Protein AF-A0A7J4N6B6-F1 (afdb_monomer_lite)

Secondary structure (DSSP, 8-state):
------------EE-SSHHHHHHHHHHHTTT-S-EEEEEE-GGG------HHHHHHHHHHTTEEEEEEEE-SSSEEEEEEEEPPTTPPPPHHHHHHHHHHHHTT---GGG-

pLDDT: mean 80.58, std 14.6, range [34.34, 94.25]

Foldseek 3Di:
DDPPDDPPPFDADFAQELVRLLVCCVVPVVPDQWHKYKDWDPPLPDGGYDPLSSLLSLLLSQKHWDDWAADDPTIIIIIIGRHDPPDDDDPVSVVSNVVCVVVVNRDPVND

Sequence (111 aa):
MNEKGSRKEVEFISFPSVTEWKDWLAENHGRSSGIRIRFFNQGSGKEGLGRREALETTLMFEWIDSVLHDYDQDSYLLRSTPRKNGSHWSRVDLEIANRPINEGRMTEAGN

Radius of gyration: 15.16 Å; chains: 1; bounding box: 41×37×35 Å

Structure (mmCIF, N/CA/C/O backbone):
data_AF-A0A7J4N6B6-F1
#
_entry.id   AF-A0A7J4N6B6-F1
#
loop_
_atom_site.group_PDB
_atom_site.id
_atom_site.type_symbol
_atom_site.label_atom_id
_atom_site.label_alt_id
_atom_site.label_comp_id
_atom_site.label_asym_id
_atom_site.label_entity_id
_atom_site.label_seq_id
_atom_site.pdbx_PDB_ins_code
_atom_site.Cartn_x
_atom_site.Cartn_y
_atom_site.Cartn_z
_atom_site.occupancy
_atom_site.B_iso_or_equiv
_atom_site.auth_seq_id
_atom_site.auth_comp_id
_atom_site.auth_asym_id
_atom_site.auth_atom_id
_atom_site.pdbx_PDB_model_num
ATOM 1 N N . MET A 1 1 ? -27.216 -24.191 15.155 1.00 37.06 1 MET A N 1
ATOM 2 C CA . MET A 1 1 ? -26.038 -23.385 15.537 1.00 37.06 1 MET A CA 1
ATOM 3 C C . MET A 1 1 ? -24.993 -23.668 14.477 1.00 37.06 1 MET A C 1
ATOM 5 O O . MET A 1 1 ? -24.479 -24.770 14.471 1.00 37.06 1 MET A O 1
ATOM 9 N N . ASN A 1 2 ? -24.796 -22.768 13.512 1.00 34.34 2 ASN A N 1
ATOM 10 C CA . ASN A 1 2 ? -23.870 -23.021 12.407 1.00 34.34 2 ASN A CA 1
ATOM 11 C C . ASN A 1 2 ? -22.555 -22.311 12.711 1.00 34.34 2 ASN A C 1
ATOM 13 O O . ASN A 1 2 ? -22.516 -21.084 12.822 1.00 34.34 2 ASN A O 1
ATOM 17 N N . GLU A 1 3 ? -21.518 -23.120 12.900 1.00 42.00 3 GLU A N 1
ATOM 18 C CA . GLU A 1 3 ? -20.126 -22.729 13.071 1.00 42.00 3 GLU A CA 1
ATOM 19 C C . GLU A 1 3 ? -19.722 -21.787 11.932 1.00 42.00 3 GLU A C 1
ATOM 21 O O . GLU A 1 3 ? -19.605 -22.180 10.770 1.00 42.00 3 GLU A O 1
ATOM 26 N N . LYS A 1 4 ? -19.571 -20.499 12.264 1.00 44.50 4 LYS A N 1
ATOM 27 C CA . LYS A 1 4 ? -19.007 -19.506 11.352 1.00 44.50 4 LYS A CA 1
ATOM 28 C C . LYS A 1 4 ? -17.586 -19.958 11.039 1.00 44.50 4 LYS A C 1
ATOM 30 O O . LYS A 1 4 ? -16.746 -19.990 11.934 1.00 44.50 4 LYS A O 1
ATOM 35 N N . GLY A 1 5 ? -17.385 -20.350 9.782 1.00 44.03 5 GLY A N 1
ATOM 36 C CA . GLY A 1 5 ? -16.151 -20.925 9.271 1.00 44.03 5 GLY A CA 1
ATOM 37 C C . GLY A 1 5 ? -14.920 -20.173 9.754 1.00 44.03 5 GLY A C 1
ATOM 38 O O . GLY A 1 5 ? -14.896 -18.941 9.777 1.00 44.03 5 GLY A O 1
ATOM 39 N N . SER A 1 6 ? -13.911 -20.942 10.152 1.00 42.47 6 SER A N 1
ATOM 40 C CA . SER A 1 6 ? -12.589 -20.465 10.525 1.00 42.47 6 SER A CA 1
ATOM 41 C C . SER A 1 6 ? -12.125 -19.403 9.526 1.00 42.47 6 SER A C 1
ATOM 43 O O . SER A 1 6 ? -11.827 -19.717 8.371 1.00 42.47 6 SER A O 1
ATOM 45 N N . ARG A 1 7 ? -12.071 -18.133 9.957 1.00 55.97 7 ARG A N 1
ATOM 46 C CA . ARG A 1 7 ? -11.257 -17.120 9.279 1.00 55.97 7 ARG A CA 1
ATOM 47 C C . ARG A 1 7 ? -9.863 -17.727 9.224 1.00 55.97 7 ARG A C 1
ATOM 49 O O . ARG A 1 7 ? -9.236 -17.871 10.268 1.00 55.97 7 ARG A O 1
ATOM 56 N N . LYS A 1 8 ? -9.390 -18.135 8.043 1.00 54.44 8 LYS A N 1
ATOM 57 C CA . LYS A 1 8 ? -7.950 -18.330 7.871 1.00 54.44 8 LYS A CA 1
ATOM 58 C C . LYS A 1 8 ? -7.328 -17.006 8.287 1.00 54.44 8 LYS A C 1
ATOM 60 O O . LYS A 1 8 ? -7.690 -15.985 7.706 1.00 54.44 8 LYS A O 1
ATOM 65 N N . GLU A 1 9 ? -6.499 -17.013 9.324 1.00 62.09 9 GLU A N 1
ATOM 66 C CA . GLU A 1 9 ? -5.697 -15.852 9.686 1.00 62.09 9 GLU A CA 1
ATOM 67 C C . GLU A 1 9 ? -4.853 -15.524 8.460 1.00 62.09 9 GLU A C 1
ATOM 69 O O . GLU A 1 9 ? -3.953 -16.265 8.065 1.00 62.09 9 GLU A O 1
ATOM 74 N N . VAL A 1 10 ? -5.276 -14.492 7.737 1.00 71.94 10 VAL A N 1
ATOM 75 C CA . VAL A 1 10 ? -4.596 -14.063 6.530 1.00 71.94 10 VAL A CA 1
ATOM 76 C C . VAL A 1 10 ? -3.379 -13.289 7.004 1.00 71.94 10 VAL A C 1
ATOM 78 O O . VAL A 1 10 ? -3.544 -12.223 7.582 1.00 71.94 10 VAL A O 1
ATOM 81 N N . GLU A 1 11 ? -2.175 -13.806 6.774 1.00 86.50 11 GLU A N 1
ATOM 82 C CA . GLU A 1 11 ? -0.957 -13.063 7.101 1.00 86.50 11 GLU A CA 1
ATOM 83 C C . GLU A 1 11 ? -0.917 -11.744 6.314 1.00 86.50 11 GLU A C 1
ATOM 85 O O . GLU A 1 11 ? -1.113 -11.718 5.088 1.00 86.50 11 GLU A O 1
ATOM 90 N N . PHE A 1 12 ? -0.695 -10.645 7.036 1.00 91.81 12 PHE A N 1
ATOM 91 C CA . PHE A 1 12 ? -0.567 -9.296 6.498 1.00 91.81 12 PHE A CA 1
ATOM 92 C C . PHE A 1 12 ? 0.501 -8.510 7.259 1.00 91.81 12 PHE A C 1
ATOM 94 O O . PHE A 1 12 ? 0.794 -8.788 8.420 1.00 91.81 12 PHE A O 1
ATOM 101 N N . ILE A 1 13 ? 1.034 -7.479 6.610 1.00 92.94 13 ILE A N 1
ATOM 102 C CA . ILE A 1 13 ? 1.963 -6.515 7.200 1.00 92.94 13 ILE A CA 1
ATOM 103 C C . ILE A 1 13 ? 1.264 -5.156 7.242 1.00 92.94 13 ILE A C 1
ATOM 105 O O . ILE A 1 13 ? 0.543 -4.786 6.316 1.00 92.94 13 ILE A O 1
ATOM 109 N N . SER A 1 14 ? 1.424 -4.421 8.339 1.00 92.75 14 SER A N 1
ATOM 110 C CA . SER A 1 14 ? 0.972 -3.029 8.437 1.00 92.75 14 SER A CA 1
ATOM 111 C C . SER A 1 14 ? 2.188 -2.125 8.396 1.00 92.75 14 SER A C 1
ATOM 113 O O . SER A 1 14 ? 3.137 -2.376 9.131 1.00 92.75 14 SER A O 1
ATOM 115 N N . PHE A 1 15 ? 2.130 -1.069 7.592 1.00 93.81 15 PHE A N 1
ATOM 116 C CA . PHE A 1 15 ? 3.176 -0.053 7.557 1.00 93.81 15 PHE A CA 1
ATOM 117 C C . PHE A 1 15 ? 2.629 1.259 8.124 1.00 93.81 15 PHE A C 1
ATOM 119 O O . PHE A 1 15 ? 1.506 1.648 7.780 1.00 93.81 15 PHE A O 1
ATOM 126 N N . PRO A 1 16 ? 3.391 1.955 8.980 1.00 91.38 16 PRO A N 1
ATOM 127 C CA . PRO A 1 16 ? 2.967 3.232 9.540 1.00 91.38 16 PRO A CA 1
ATOM 128 C C . PRO A 1 16 ? 3.097 4.382 8.532 1.00 91.38 16 PRO A C 1
ATOM 130 O O . PRO A 1 16 ? 2.415 5.390 8.678 1.00 91.38 16 PRO A O 1
ATOM 133 N N . SER A 1 17 ? 3.949 4.253 7.507 1.00 91.06 17 SER A N 1
ATOM 134 C CA . SER A 1 17 ? 4.202 5.311 6.524 1.00 91.06 17 SER A CA 1
ATOM 135 C C . SER A 1 17 ? 4.679 4.771 5.173 1.00 91.06 17 SER A C 1
ATOM 137 O O . SER A 1 17 ? 5.074 3.608 5.055 1.00 91.06 17 SER A O 1
ATOM 139 N N . VAL A 1 18 ? 4.679 5.642 4.156 1.00 89.25 18 VAL A N 1
ATOM 140 C CA . VAL A 1 18 ? 5.241 5.348 2.826 1.00 89.25 18 VAL A CA 1
ATOM 141 C C . VAL A 1 18 ? 6.741 5.048 2.876 1.00 89.25 18 VAL A C 1
ATOM 143 O O . VAL A 1 18 ? 7.217 4.224 2.102 1.00 89.25 18 VAL A O 1
ATOM 146 N N . THR A 1 19 ? 7.476 5.659 3.810 1.00 91.00 19 THR A N 1
ATOM 147 C CA . THR A 1 19 ? 8.914 5.424 3.990 1.00 91.00 19 THR A CA 1
ATOM 148 C C . THR A 1 19 ? 9.184 3.980 4.389 1.00 91.00 19 THR A C 1
ATOM 150 O O . THR A 1 19 ? 9.944 3.301 3.713 1.00 91.00 19 THR A O 1
ATOM 153 N N . GLU A 1 20 ? 8.478 3.469 5.399 1.00 93.44 20 GLU A N 1
ATOM 154 C CA . GLU A 1 20 ? 8.641 2.075 5.836 1.00 93.44 20 GLU A CA 1
ATOM 155 C C . GLU A 1 20 ? 8.215 1.075 4.760 1.00 93.44 20 GLU A C 1
ATOM 157 O O . GLU A 1 20 ? 8.828 0.021 4.599 1.00 93.44 20 GLU A O 1
ATOM 162 N N . TRP A 1 21 ? 7.184 1.415 3.981 1.00 93.94 21 TRP A N 1
ATOM 163 C CA . TRP A 1 21 ? 6.799 0.600 2.834 1.00 93.94 21 TRP A CA 1
ATOM 164 C C . TRP A 1 21 ? 7.903 0.555 1.770 1.00 93.94 21 TRP A C 1
ATOM 166 O O . TRP A 1 21 ? 8.234 -0.511 1.249 1.00 93.94 21 TRP A O 1
ATOM 176 N N . LYS A 1 22 ? 8.502 1.709 1.471 1.00 91.38 22 LYS A N 1
ATOM 177 C CA . LYS A 1 22 ? 9.607 1.829 0.522 1.00 91.38 22 LYS A CA 1
ATOM 178 C C . LYS A 1 22 ? 10.845 1.065 0.990 1.00 91.38 22 LYS A C 1
ATOM 180 O O . LYS A 1 22 ? 11.445 0.370 0.175 1.00 91.38 22 LYS A O 1
ATOM 185 N N . ASP A 1 23 ? 11.207 1.172 2.264 1.00 93.19 23 ASP A N 1
ATOM 186 C CA . ASP A 1 23 ? 12.360 0.471 2.836 1.00 93.19 23 ASP A CA 1
ATOM 187 C C . ASP A 1 23 ? 12.149 -1.045 2.780 1.00 93.19 23 ASP A C 1
ATOM 189 O O . ASP A 1 23 ? 13.009 -1.783 2.293 1.00 93.19 23 ASP A O 1
ATOM 193 N N . TRP A 1 24 ? 10.945 -1.507 3.134 1.00 94.25 24 TRP A N 1
ATOM 194 C CA . TRP A 1 24 ? 10.594 -2.916 3.006 1.00 94.25 24 TRP A CA 1
ATOM 195 C C . TRP A 1 24 ? 10.714 -3.402 1.559 1.00 94.25 24 TRP A C 1
ATOM 197 O O . TRP A 1 24 ? 11.305 -4.456 1.313 1.00 94.25 24 TRP A O 1
ATOM 207 N N . LEU A 1 25 ? 10.188 -2.645 0.590 1.00 91.19 25 LEU A N 1
ATOM 208 C CA . LEU A 1 25 ? 10.327 -2.982 -0.825 1.00 91.19 25 LEU A CA 1
ATOM 209 C C . LEU A 1 25 ? 11.793 -2.999 -1.250 1.00 91.19 25 LEU A C 1
ATOM 211 O O . LEU A 1 25 ? 12.206 -3.960 -1.888 1.00 91.19 25 LEU A O 1
ATOM 215 N N . ALA A 1 26 ? 12.604 -2.015 -0.867 1.00 90.06 26 ALA A N 1
ATOM 216 C CA . ALA A 1 26 ? 14.022 -1.968 -1.217 1.00 90.06 26 ALA A CA 1
ATOM 217 C C . ALA A 1 26 ? 14.770 -3.246 -0.804 1.00 90.06 26 ALA A C 1
ATOM 219 O O . ALA A 1 26 ? 15.566 -3.767 -1.585 1.00 90.06 26 ALA A O 1
ATOM 220 N N . GLU A 1 27 ? 14.448 -3.811 0.358 1.00 91.19 27 GLU A N 1
ATOM 221 C CA . GLU A 1 27 ? 15.071 -5.039 0.855 1.00 91.19 27 GLU A CA 1
ATOM 222 C C . GLU A 1 27 ? 14.437 -6.335 0.313 1.00 91.19 27 GLU A C 1
ATOM 224 O O . GLU A 1 27 ? 15.120 -7.360 0.192 1.00 91.19 27 GLU A O 1
ATOM 229 N N . ASN A 1 28 ? 13.138 -6.318 -0.013 1.00 90.12 28 ASN A N 1
ATOM 230 C CA . ASN A 1 28 ? 12.351 -7.536 -0.244 1.00 90.12 28 ASN A CA 1
ATOM 231 C C . ASN A 1 28 ? 11.773 -7.687 -1.661 1.00 90.12 28 ASN A C 1
ATOM 233 O O . ASN A 1 28 ? 11.315 -8.784 -1.990 1.00 90.12 28 ASN A O 1
ATOM 237 N N . HIS A 1 29 ? 11.809 -6.658 -2.516 1.00 84.25 29 HIS A N 1
ATOM 238 C CA . HIS A 1 29 ? 11.132 -6.658 -3.824 1.00 84.25 29 HIS A CA 1
ATOM 239 C C . HIS A 1 29 ? 11.554 -7.821 -4.740 1.00 84.25 29 HIS A C 1
ATOM 241 O O . HIS A 1 29 ? 10.717 -8.367 -5.453 1.00 84.25 29 HIS A O 1
ATOM 247 N N . GLY A 1 30 ? 12.826 -8.233 -4.694 1.00 84.75 30 GLY A N 1
ATOM 248 C CA . GLY A 1 30 ? 13.356 -9.369 -5.463 1.00 84.75 30 GLY A CA 1
ATOM 249 C C . GLY A 1 30 ? 13.343 -10.717 -4.729 1.00 84.75 30 GLY A C 1
ATOM 250 O O . GLY A 1 30 ? 13.732 -11.731 -5.304 1.00 84.75 30 GLY A O 1
ATOM 251 N N . ARG A 1 31 ? 12.943 -10.748 -3.451 1.00 87.19 31 ARG A N 1
ATOM 252 C CA . ARG A 1 31 ? 12.984 -11.948 -2.588 1.00 87.19 31 ARG A CA 1
ATOM 253 C C . ARG A 1 31 ? 11.599 -12.471 -2.228 1.00 87.19 31 ARG A C 1
ATOM 255 O O . ARG A 1 31 ? 11.426 -13.671 -2.026 1.00 87.19 31 ARG A O 1
ATOM 262 N N . SER A 1 32 ? 10.620 -11.580 -2.124 1.00 89.00 32 SER A N 1
ATOM 263 C CA . SER A 1 32 ? 9.251 -11.925 -1.769 1.00 89.00 32 SER A CA 1
ATOM 264 C C . SER A 1 32 ? 8.417 -12.232 -3.012 1.00 89.00 32 SER A C 1
ATOM 266 O O . SER A 1 32 ? 8.512 -11.552 -4.028 1.00 89.00 32 SER A O 1
ATOM 268 N N . SER A 1 33 ? 7.552 -13.245 -2.918 1.00 86.81 33 SER A N 1
ATOM 269 C CA . SER A 1 33 ? 6.565 -13.573 -3.962 1.00 86.81 33 SER A CA 1
ATOM 270 C C . SER A 1 33 ? 5.277 -12.744 -3.857 1.00 86.81 33 SER A C 1
ATOM 272 O O . SER A 1 33 ? 4.341 -12.929 -4.641 1.00 86.81 33 SER A O 1
ATOM 274 N N . GLY A 1 34 ? 5.235 -11.818 -2.898 1.00 89.19 34 GLY A N 1
ATOM 275 C CA . GLY A 1 34 ? 4.129 -10.913 -2.635 1.00 89.19 34 GLY A CA 1
ATOM 276 C C . GLY A 1 34 ? 3.633 -10.991 -1.200 1.00 89.19 34 GLY A C 1
ATOM 277 O O . GLY A 1 34 ? 3.779 -12.001 -0.514 1.00 89.19 34 GLY A O 1
ATOM 278 N N . ILE A 1 35 ? 3.009 -9.907 -0.760 1.00 93.38 35 ILE A N 1
ATOM 279 C CA . ILE A 1 35 ? 2.470 -9.747 0.587 1.00 93.38 35 ILE A CA 1
ATOM 280 C C . ILE A 1 35 ? 1.053 -9.186 0.535 1.00 93.38 35 ILE A C 1
ATOM 282 O O . ILE A 1 35 ? 0.558 -8.738 -0.503 1.00 93.38 35 ILE A O 1
ATOM 286 N N . ARG A 1 36 ? 0.383 -9.199 1.683 1.00 93.25 36 ARG A N 1
ATOM 287 C CA . ARG A 1 36 ? -0.827 -8.413 1.896 1.00 93.25 36 ARG A CA 1
ATOM 288 C C . ARG A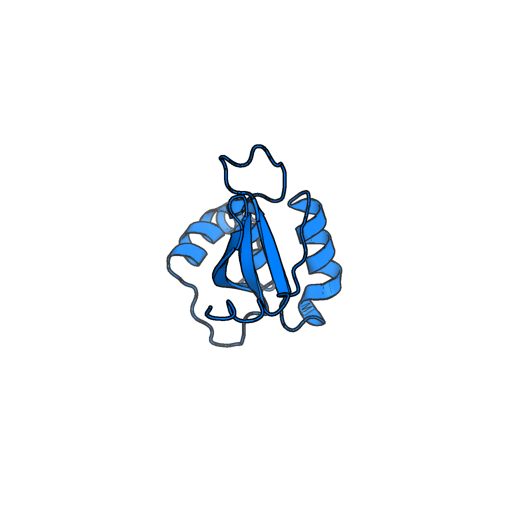 1 36 ? -0.504 -7.276 2.839 1.00 93.25 36 ARG A C 1
ATOM 290 O O . ARG A 1 36 ? 0.073 -7.499 3.898 1.00 93.25 36 ARG A O 1
ATOM 297 N N . ILE A 1 37 ? -0.888 -6.078 2.442 1.00 94.19 37 ILE A N 1
ATOM 298 C CA . ILE A 1 37 ? -0.679 -4.869 3.220 1.00 94.19 37 ILE A CA 1
ATOM 299 C C . ILE A 1 37 ? -2.013 -4.481 3.838 1.00 94.19 37 ILE A C 1
ATOM 301 O O . ILE A 1 37 ? -3.015 -4.424 3.124 1.00 94.19 37 ILE A O 1
ATOM 305 N N . ARG A 1 38 ? -2.039 -4.229 5.147 1.00 94.19 38 ARG A N 1
ATOM 306 C CA . ARG A 1 38 ? -3.228 -3.709 5.824 1.00 94.19 38 ARG A CA 1
ATOM 307 C C . ARG A 1 38 ? -3.274 -2.191 5.724 1.00 94.19 38 ARG A C 1
ATOM 309 O O . ARG A 1 38 ? -2.308 -1.513 6.061 1.00 94.19 38 ARG A O 1
ATOM 316 N N . PHE A 1 39 ? -4.438 -1.691 5.340 1.00 93.19 39 PHE A N 1
ATOM 317 C CA . PHE A 1 39 ? -4.791 -0.281 5.287 1.00 93.19 39 PHE A CA 1
ATOM 318 C C . PHE A 1 39 ? -5.965 -0.009 6.211 1.00 93.19 39 PHE A C 1
ATOM 320 O O . PHE A 1 39 ? -6.843 -0.858 6.372 1.00 93.19 39 PHE A O 1
ATOM 327 N N . PHE A 1 40 ? -6.003 1.190 6.779 1.00 92.94 40 PHE A N 1
ATOM 328 C CA . PHE A 1 40 ? -7.111 1.630 7.611 1.00 92.94 40 PHE A CA 1
ATOM 329 C C . PHE A 1 40 ? -8.122 2.453 6.807 1.00 92.94 40 PHE A C 1
ATOM 331 O O . PHE A 1 40 ? -7.771 3.234 5.919 1.00 92.94 40 PHE A O 1
ATOM 338 N N . ASN A 1 41 ? -9.400 2.263 7.119 1.00 87.75 41 ASN A N 1
ATOM 339 C CA . ASN A 1 41 ? -10.504 3.048 6.586 1.00 87.75 41 ASN A CA 1
ATOM 340 C C . ASN A 1 41 ? -10.401 4.492 7.086 1.00 87.75 41 ASN A C 1
ATOM 342 O O . ASN A 1 41 ? -10.058 4.723 8.246 1.00 87.75 41 ASN A O 1
ATOM 346 N N . GLN A 1 42 ? -10.783 5.465 6.253 1.00 82.50 42 GLN A N 1
ATOM 347 C CA . GLN A 1 42 ? -10.729 6.890 6.622 1.00 82.50 42 GLN A CA 1
ATOM 348 C C . GLN A 1 42 ? -11.556 7.213 7.882 1.00 82.50 42 GLN A C 1
ATOM 350 O O . GLN A 1 42 ? -11.213 8.124 8.625 1.00 82.50 42 GLN A O 1
ATOM 355 N N . GLY A 1 43 ? -12.622 6.449 8.144 1.00 82.12 43 GLY A N 1
ATOM 356 C CA . GLY A 1 43 ? -13.473 6.602 9.330 1.00 82.12 43 GLY A CA 1
ATOM 357 C C . GLY A 1 43 ? -12.984 5.882 10.592 1.00 82.12 43 GLY A C 1
ATOM 358 O O . GLY A 1 43 ? -13.618 6.016 11.631 1.00 82.12 43 GLY A O 1
ATOM 359 N N . SER A 1 44 ? -11.889 5.119 10.526 1.00 85.25 44 SER A N 1
ATOM 360 C CA . SER A 1 44 ? -11.411 4.313 11.665 1.00 85.25 44 SER A CA 1
ATOM 361 C C . SER A 1 44 ? -10.676 5.122 12.740 1.00 85.25 44 SER A C 1
ATOM 363 O O . SER A 1 44 ? -10.422 4.610 13.829 1.00 85.25 44 SER A O 1
ATOM 365 N N . GLY A 1 45 ? -10.271 6.360 12.427 1.00 85.38 45 GLY A N 1
ATOM 366 C CA . GLY A 1 45 ? -9.435 7.187 13.304 1.00 85.38 45 GLY A CA 1
ATOM 367 C C . GLY A 1 45 ? -8.011 6.651 13.512 1.00 85.38 45 GLY A C 1
ATOM 368 O O . GLY A 1 45 ? -7.281 7.184 14.343 1.00 85.38 45 GLY A O 1
ATOM 369 N N . LYS A 1 46 ? -7.614 5.597 12.785 1.00 84.62 46 LYS A N 1
ATOM 370 C CA . LYS A 1 46 ? -6.280 4.995 12.846 1.00 84.62 46 LYS A CA 1
ATOM 371 C C . LYS A 1 46 ? -5.399 5.568 11.742 1.00 84.62 46 LYS A C 1
ATOM 373 O O . LYS A 1 46 ? -5.803 5.623 10.582 1.00 84.62 46 LYS A O 1
ATOM 378 N N . GLU A 1 47 ? -4.188 5.960 12.114 1.00 84.25 47 GLU A N 1
ATOM 379 C CA . GLU A 1 47 ? -3.164 6.410 11.174 1.00 84.25 47 GLU A CA 1
ATOM 380 C C . GLU A 1 47 ? -2.390 5.221 10.593 1.00 84.25 47 GLU A C 1
ATOM 382 O O . GLU A 1 47 ? -2.276 4.155 11.206 1.00 84.25 47 GLU A O 1
ATOM 387 N N . GLY A 1 48 ? -1.856 5.398 9.389 1.00 87.81 48 GLY A N 1
ATOM 388 C CA . GLY A 1 48 ? -1.035 4.397 8.726 1.00 87.81 48 GLY A CA 1
ATOM 389 C C . GLY A 1 48 ? -0.753 4.758 7.277 1.00 87.81 48 GLY A C 1
ATOM 390 O O . GLY A 1 48 ? -1.095 5.844 6.808 1.00 87.81 48 GLY A O 1
ATOM 391 N N . LEU A 1 49 ? -0.145 3.814 6.563 1.00 89.94 49 LEU A N 1
ATOM 392 C CA . LEU A 1 49 ? 0.164 3.952 5.147 1.00 89.94 49 LEU A CA 1
ATOM 393 C C . LEU A 1 49 ? -1.080 4.348 4.333 1.00 89.94 49 LEU A C 1
ATOM 3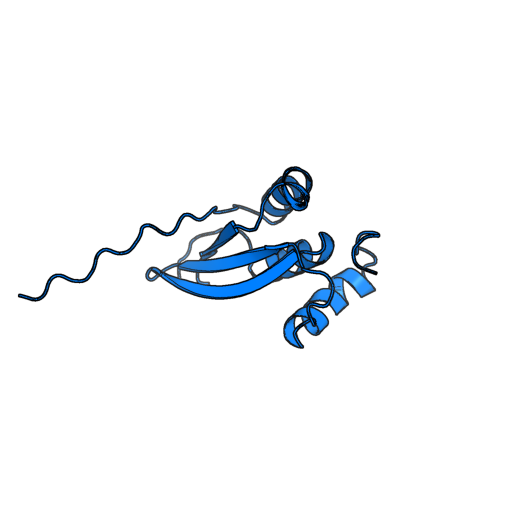95 O O . LEU A 1 49 ? -2.087 3.638 4.317 1.00 89.94 49 LEU A O 1
ATOM 399 N N . GLY A 1 50 ? -0.988 5.464 3.610 1.00 88.75 50 GLY A N 1
ATOM 400 C CA . GLY A 1 50 ? -2.014 5.889 2.668 1.00 88.75 50 GLY A CA 1
ATOM 401 C C . GLY A 1 50 ? -2.070 4.957 1.458 1.00 88.75 50 GLY A C 1
ATOM 402 O O . GLY A 1 50 ? -1.048 4.670 0.834 1.00 88.75 50 GLY A O 1
ATOM 403 N N . ARG A 1 51 ? -3.273 4.505 1.074 1.00 88.06 51 ARG A N 1
ATOM 404 C CA . ARG A 1 51 ? -3.448 3.592 -0.072 1.00 88.06 51 ARG A CA 1
ATOM 405 C C . ARG A 1 51 ? -2.838 4.148 -1.354 1.00 88.06 51 ARG A C 1
ATOM 407 O O . ARG A 1 51 ? -2.146 3.427 -2.055 1.00 88.06 51 ARG A O 1
ATOM 414 N N . ARG A 1 52 ? -3.076 5.424 -1.662 1.00 85.81 52 ARG A N 1
ATOM 415 C CA . ARG A 1 52 ? -2.563 6.042 -2.893 1.00 85.81 52 ARG A CA 1
ATOM 416 C C . ARG A 1 52 ? -1.033 6.050 -2.935 1.00 85.81 52 ARG A C 1
ATOM 418 O O . ARG A 1 52 ? -0.461 5.606 -3.921 1.00 85.81 52 ARG A O 1
ATOM 425 N N . GLU A 1 53 ? -0.395 6.475 -1.850 1.00 86.88 53 GLU A N 1
ATOM 426 C CA . GLU A 1 53 ? 1.069 6.533 -1.739 1.00 86.88 53 GLU A CA 1
ATOM 427 C C . GLU A 1 53 ? 1.703 5.135 -1.785 1.00 86.88 53 GLU A C 1
ATOM 429 O O . GLU A 1 53 ? 2.770 4.937 -2.373 1.00 86.88 53 GLU A O 1
ATOM 434 N N . ALA A 1 54 ? 1.021 4.141 -1.208 1.00 89.88 54 ALA A N 1
ATOM 435 C CA . ALA A 1 54 ? 1.421 2.745 -1.299 1.00 89.88 54 ALA A CA 1
ATOM 436 C C . ALA A 1 54 ? 1.406 2.234 -2.738 1.00 89.88 54 ALA A C 1
ATOM 438 O O . ALA A 1 54 ? 2.343 1.546 -3.138 1.00 89.88 54 ALA A O 1
ATOM 439 N N . LEU A 1 55 ? 0.367 2.572 -3.507 1.00 88.31 55 LEU A N 1
ATOM 440 C CA . LEU A 1 55 ? 0.239 2.200 -4.916 1.00 88.31 55 LEU A CA 1
ATOM 441 C C . LEU A 1 55 ? 1.319 2.873 -5.765 1.00 88.31 55 LEU A C 1
ATOM 443 O O . LEU A 1 55 ? 2.008 2.191 -6.516 1.00 88.31 55 LEU A O 1
ATOM 447 N N . GLU A 1 56 ? 1.544 4.177 -5.575 1.00 87.56 56 GLU A N 1
ATOM 448 C CA . GLU A 1 56 ? 2.633 4.904 -6.243 1.00 87.56 56 GLU A CA 1
ATOM 449 C C . GLU A 1 56 ? 3.983 4.221 -5.979 1.00 87.56 56 GLU A C 1
ATOM 451 O O . GLU A 1 56 ? 4.733 3.946 -6.912 1.00 87.56 56 GLU A O 1
ATOM 456 N N . THR A 1 57 ? 4.271 3.881 -4.719 1.00 87.75 57 THR A N 1
ATOM 457 C CA . THR A 1 57 ? 5.526 3.215 -4.334 1.00 87.75 57 THR A CA 1
ATOM 458 C C . THR A 1 57 ? 5.590 1.782 -4.854 1.00 87.75 57 THR A C 1
ATOM 460 O O . THR A 1 57 ? 6.638 1.352 -5.304 1.00 87.75 57 THR A O 1
ATOM 4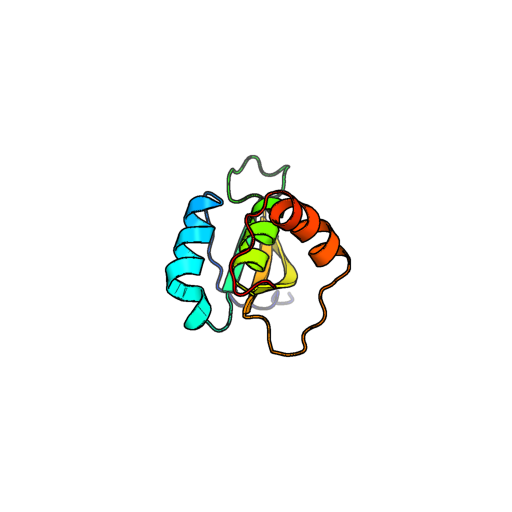63 N N . THR A 1 58 ? 4.480 1.047 -4.868 1.00 89.38 58 THR A N 1
ATOM 464 C CA . THR A 1 58 ? 4.409 -0.316 -5.424 1.00 89.38 58 THR A CA 1
ATOM 465 C C . THR A 1 58 ? 4.853 -0.326 -6.891 1.00 89.38 58 THR A C 1
ATOM 467 O O . THR A 1 58 ? 5.721 -1.111 -7.273 1.00 89.38 58 THR A O 1
ATOM 470 N N . LEU A 1 59 ? 4.346 0.617 -7.689 1.00 84.94 59 LEU A N 1
ATOM 471 C CA . LEU A 1 59 ? 4.690 0.738 -9.107 1.00 84.94 59 LEU A CA 1
ATOM 472 C C . LEU A 1 59 ? 6.159 1.138 -9.325 1.00 84.94 59 LEU A C 1
ATOM 474 O O . LEU A 1 59 ? 6.778 0.663 -10.276 1.00 84.94 59 LEU A O 1
ATOM 478 N N . MET A 1 60 ? 6.752 1.933 -8.423 1.00 85.31 60 MET A N 1
ATOM 479 C CA . MET A 1 60 ? 8.178 2.293 -8.489 1.00 85.31 60 MET A CA 1
ATOM 480 C C . MET A 1 60 ? 9.122 1.086 -8.375 1.00 85.31 60 MET A C 1
ATOM 482 O O . MET A 1 60 ? 10.267 1.205 -8.792 1.00 85.31 60 MET A O 1
ATOM 486 N N . PHE A 1 61 ? 8.690 -0.050 -7.819 1.00 84.62 61 PHE A N 1
ATOM 487 C CA . PHE A 1 61 ? 9.527 -1.247 -7.635 1.00 84.62 61 PHE A CA 1
ATOM 488 C C . PHE A 1 61 ? 9.151 -2.400 -8.579 1.00 84.62 61 PHE A C 1
ATOM 490 O O . PHE A 1 61 ? 9.496 -3.542 -8.296 1.00 84.62 61 PHE A O 1
ATOM 497 N N . GLU A 1 62 ? 8.424 -2.133 -9.672 1.00 84.75 62 GLU A N 1
ATOM 498 C CA . GLU A 1 62 ? 7.828 -3.164 -10.545 1.00 84.75 62 GLU A CA 1
ATOM 499 C C . GLU A 1 62 ? 6.907 -4.141 -9.805 1.00 84.75 62 GLU A C 1
ATOM 501 O O . GLU A 1 62 ? 6.801 -5.323 -10.140 1.00 84.75 62 GLU A O 1
ATOM 506 N N . TRP A 1 63 ? 6.223 -3.675 -8.769 1.00 90.25 63 TRP A N 1
ATOM 507 C CA . TRP A 1 63 ? 5.171 -4.444 -8.124 1.00 90.25 63 TRP A CA 1
ATOM 508 C C . TRP A 1 63 ? 3.808 -3.955 -8.613 1.00 90.25 63 TRP A C 1
ATOM 510 O O . TRP A 1 63 ? 3.668 -2.849 -9.130 1.00 90.25 63 TRP A O 1
ATOM 520 N N . ILE A 1 64 ? 2.795 -4.804 -8.471 1.00 87.50 64 ILE A N 1
ATOM 521 C CA . ILE A 1 64 ? 1.397 -4.487 -8.777 1.00 87.50 64 ILE A CA 1
ATOM 522 C C . ILE A 1 64 ? 0.508 -4.921 -7.621 1.00 87.50 64 ILE A C 1
ATOM 524 O O . ILE A 1 64 ? 0.777 -5.930 -6.955 1.00 87.50 64 ILE A O 1
ATOM 528 N N . ASP A 1 65 ? -0.580 -4.195 -7.405 1.00 87.50 65 ASP A N 1
ATOM 529 C CA . ASP A 1 65 ? -1.683 -4.667 -6.592 1.00 87.50 65 ASP A CA 1
ATOM 530 C C . ASP A 1 65 ? -2.709 -5.439 -7.428 1.00 87.50 65 ASP A C 1
ATOM 532 O O . ASP A 1 65 ? -2.726 -5.401 -8.656 1.00 87.50 65 ASP A O 1
ATOM 536 N N . SER A 1 66 ? -3.525 -6.250 -6.759 1.00 82.25 66 SER A N 1
ATOM 537 C CA . SER A 1 66 ? -4.458 -7.142 -7.460 1.00 82.25 66 SER A CA 1
ATOM 538 C C . SER A 1 66 ? -5.805 -7.262 -6.773 1.00 82.25 66 SER A C 1
ATOM 540 O O . SER A 1 66 ? -6.846 -7.031 -7.381 1.00 82.25 66 SER A O 1
ATOM 542 N N . VAL A 1 67 ? -5.803 -7.663 -5.505 1.00 84.62 67 VAL A N 1
ATOM 543 C CA . VAL A 1 67 ? -7.029 -7.998 -4.783 1.00 84.62 67 VAL A CA 1
ATOM 544 C C . VAL A 1 67 ? -7.102 -7.170 -3.519 1.00 84.62 67 VAL A C 1
ATOM 546 O O . VAL A 1 67 ? -6.224 -7.270 -2.658 1.00 84.62 67 VAL A O 1
ATOM 549 N N . LEU A 1 68 ? -8.175 -6.391 -3.416 1.00 89.50 68 LEU A N 1
ATOM 550 C CA . LEU A 1 68 ? -8.590 -5.746 -2.183 1.00 89.50 68 LEU A CA 1
ATOM 551 C C . LEU A 1 68 ? -9.572 -6.657 -1.445 1.00 89.50 68 LEU A C 1
ATOM 553 O O . LEU A 1 68 ? -10.472 -7.238 -2.053 1.00 89.50 68 LEU A O 1
ATOM 557 N N . HIS A 1 69 ? -9.375 -6.804 -0.143 1.00 88.94 69 HIS A N 1
ATOM 558 C CA . HIS A 1 69 ? -10.183 -7.655 0.715 1.00 88.94 69 HIS A CA 1
ATOM 559 C C . HIS A 1 69 ? -10.478 -6.949 2.033 1.00 88.94 69 HIS A C 1
ATOM 561 O O . HIS A 1 69 ? -9.548 -6.633 2.768 1.00 88.94 69 HIS A O 1
ATOM 567 N N . ASP A 1 70 ? -11.750 -6.744 2.359 1.00 90.12 70 ASP A N 1
ATOM 568 C CA . ASP A 1 70 ? -12.136 -6.214 3.668 1.00 90.12 70 ASP A CA 1
ATOM 569 C C . ASP A 1 70 ? -11.748 -7.203 4.773 1.00 90.12 70 ASP A C 1
ATOM 571 O O . ASP A 1 70 ? -12.062 -8.392 4.696 1.00 90.12 70 ASP A O 1
ATOM 575 N N . TYR A 1 71 ? -11.047 -6.722 5.799 1.00 88.62 71 TYR A N 1
ATOM 576 C CA . TYR A 1 71 ? -10.530 -7.564 6.879 1.00 88.62 71 TYR A CA 1
ATOM 577 C C . TYR A 1 71 ? -11.391 -7.453 8.136 1.00 88.62 71 TYR A C 1
ATOM 579 O O . TYR A 1 71 ? -11.900 -8.452 8.661 1.00 88.62 71 TYR A O 1
ATOM 587 N N . ASP A 1 72 ? -11.597 -6.219 8.589 1.00 88.31 72 ASP A N 1
ATOM 588 C CA . ASP A 1 72 ? -12.444 -5.870 9.721 1.00 88.31 72 ASP A CA 1
ATOM 589 C C . ASP A 1 72 ? -13.194 -4.553 9.453 1.00 88.31 72 ASP A C 1
ATOM 591 O O . ASP A 1 72 ? -13.197 -4.037 8.338 1.00 88.31 72 ASP A O 1
ATOM 595 N N . GLN A 1 73 ? -13.898 -4.034 10.460 1.00 88.75 73 GLN A N 1
ATOM 596 C CA . GLN A 1 73 ? -14.711 -2.818 10.319 1.00 88.75 73 GLN A CA 1
ATOM 597 C C . GLN A 1 73 ? -13.866 -1.568 10.029 1.00 88.75 73 GLN A C 1
ATOM 599 O O . GLN A 1 73 ? -14.343 -0.613 9.415 1.00 88.75 73 GLN A O 1
ATOM 604 N N . ASP A 1 74 ? -12.600 -1.592 10.434 1.00 91.19 74 ASP A N 1
ATOM 605 C CA . ASP A 1 74 ? -11.687 -0.463 10.376 1.00 91.19 74 ASP A CA 1
ATOM 606 C C . ASP A 1 74 ? -10.619 -0.620 9.296 1.00 91.19 74 ASP A C 1
ATOM 608 O O . ASP A 1 74 ? -9.866 0.326 9.065 1.00 91.19 74 ASP A O 1
ATOM 612 N N . SER A 1 75 ? -10.492 -1.791 8.668 1.00 92.19 75 SER A N 1
ATOM 613 C CA . SER A 1 75 ? -9.361 -2.087 7.798 1.00 92.19 75 SER A CA 1
ATOM 614 C C . SER A 1 75 ? -9.652 -3.071 6.671 1.00 92.19 75 SER A C 1
ATOM 616 O O . SER A 1 75 ? -10.515 -3.949 6.745 1.00 92.19 75 SER A O 1
ATOM 618 N N . TYR A 1 76 ? -8.852 -2.937 5.621 1.00 92.50 76 TYR A N 1
ATOM 619 C CA . TYR A 1 76 ? -8.839 -3.804 4.453 1.00 92.50 76 TYR A CA 1
ATOM 620 C C . TYR A 1 76 ? -7.401 -4.180 4.105 1.00 92.50 76 TYR A C 1
ATOM 622 O O . TYR A 1 76 ? -6.443 -3.482 4.439 1.00 92.50 76 TYR A O 1
ATOM 630 N N . LEU A 1 77 ? -7.244 -5.311 3.430 1.00 93.94 77 LEU A N 1
ATOM 631 C CA . LEU A 1 77 ? -5.976 -5.805 2.924 1.00 93.94 77 LEU A CA 1
ATOM 632 C C . LEU A 1 77 ? -5.899 -5.564 1.424 1.00 93.94 77 LEU A C 1
ATOM 634 O O . LEU A 1 77 ? -6.849 -5.841 0.695 1.00 93.94 77 LEU A O 1
ATOM 638 N N . LEU A 1 78 ? -4.736 -5.137 0.955 1.00 93.06 78 LEU A N 1
ATOM 639 C CA . LEU A 1 78 ? -4.403 -5.111 -0.459 1.00 93.06 78 LEU A CA 1
ATOM 640 C C . LEU A 1 78 ? -3.273 -6.096 -0.717 1.00 93.06 78 LEU A C 1
ATOM 642 O O . LEU A 1 78 ? -2.218 -6.032 -0.082 1.00 93.06 78 LEU A O 1
ATOM 646 N N . ARG A 1 79 ? -3.483 -7.017 -1.651 1.00 91.88 79 ARG A N 1
ATOM 647 C CA . ARG A 1 79 ? -2.415 -7.902 -2.107 1.00 91.88 79 ARG A CA 1
ATOM 648 C C . ARG A 1 79 ? -1.496 -7.145 -3.060 1.00 91.88 79 ARG A C 1
ATOM 650 O O . ARG A 1 79 ? -1.968 -6.718 -4.108 1.00 91.88 79 ARG A O 1
ATOM 657 N N . SER A 1 80 ? -0.214 -7.079 -2.717 1.00 91.50 80 SER A N 1
ATOM 658 C CA . SER A 1 80 ? 0.860 -6.508 -3.530 1.00 91.50 80 SER A CA 1
ATOM 659 C C . SER A 1 80 ? 1.866 -7.603 -3.887 1.00 91.50 80 SER A C 1
ATOM 661 O O . SER A 1 80 ? 2.275 -8.384 -3.025 1.00 91.50 80 SER A O 1
ATOM 663 N N . THR A 1 81 ? 2.210 -7.732 -5.164 1.00 90.50 81 THR A N 1
ATOM 664 C CA . THR A 1 81 ? 3.055 -8.816 -5.693 1.00 90.50 81 THR A CA 1
ATOM 665 C C . THR A 1 81 ? 4.037 -8.283 -6.730 1.00 90.50 81 THR A C 1
ATOM 667 O O . THR A 1 81 ? 3.667 -7.355 -7.452 1.00 90.50 81 THR A O 1
ATOM 670 N N . PRO A 1 82 ? 5.217 -8.913 -6.896 1.00 89.31 82 PRO A N 1
ATOM 671 C CA . PRO A 1 82 ? 6.084 -8.625 -8.031 1.00 89.31 82 PRO A CA 1
ATOM 672 C C . PRO A 1 82 ? 5.313 -8.780 -9.340 1.00 89.31 82 PRO A C 1
ATOM 674 O O . PRO A 1 82 ? 4.584 -9.763 -9.539 1.00 89.31 82 PRO A O 1
ATOM 677 N N . ARG A 1 83 ? 5.467 -7.816 -10.242 1.00 86.19 83 ARG A N 1
ATOM 678 C CA . ARG A 1 83 ? 4.860 -7.878 -11.563 1.00 86.19 83 ARG A CA 1
ATOM 679 C C . ARG A 1 83 ? 5.502 -9.019 -12.344 1.00 86.19 83 ARG A C 1
ATOM 681 O O . ARG A 1 83 ? 6.718 -9.141 -12.428 1.00 86.19 83 ARG A O 1
ATOM 688 N N . LYS A 1 84 ? 4.677 -9.871 -12.952 1.00 78.56 84 LYS A N 1
ATOM 689 C CA . LYS A 1 84 ? 5.174 -10.866 -13.911 1.00 78.56 84 LYS A CA 1
ATOM 690 C C . LYS A 1 84 ? 5.362 -10.213 -15.275 1.00 78.56 84 LYS A C 1
ATOM 692 O O . LYS A 1 84 ? 4.507 -9.421 -15.686 1.00 78.56 84 LYS A O 1
ATOM 697 N N . ASN A 1 85 ? 6.408 -10.612 -16.000 1.00 68.50 85 ASN A N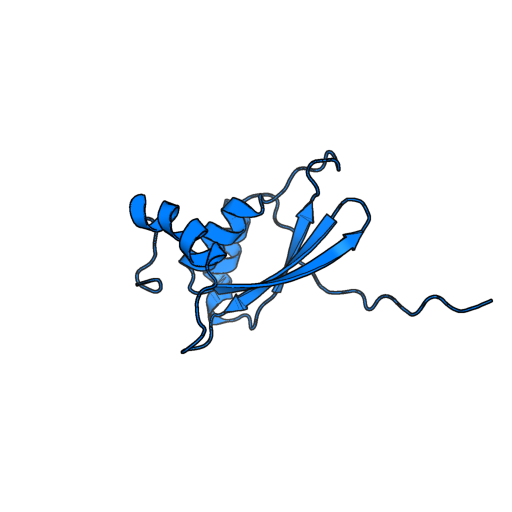 1
ATOM 698 C CA . ASN A 1 85 ? 6.595 -10.241 -17.404 1.00 68.50 85 ASN A CA 1
ATOM 699 C C . ASN A 1 85 ? 5.304 -10.501 -18.199 1.00 68.50 85 ASN A C 1
ATOM 701 O O . ASN A 1 85 ? 4.770 -11.609 -18.177 1.00 68.50 85 ASN A O 1
ATOM 705 N N . GLY A 1 86 ? 4.786 -9.457 -18.854 1.00 66.06 86 GLY A N 1
ATOM 706 C CA . GLY A 1 86 ? 3.533 -9.502 -19.619 1.00 66.06 86 GLY A CA 1
ATOM 707 C C . GLY A 1 86 ? 2.262 -9.107 -18.855 1.00 66.06 86 GLY A C 1
ATOM 708 O O . GLY A 1 86 ? 1.182 -9.129 -19.437 1.00 66.06 86 GLY A O 1
ATOM 709 N N . SER A 1 87 ? 2.348 -8.719 -17.578 1.00 71.50 87 SER A N 1
ATOM 710 C CA . SER A 1 87 ? 1.173 -8.221 -16.846 1.00 71.50 87 SER A CA 1
ATOM 711 C C . SER A 1 87 ? 0.773 -6.837 -17.360 1.00 71.50 87 SER A C 1
ATOM 713 O O . SER A 1 87 ? 1.583 -5.902 -17.337 1.00 71.50 87 SER A O 1
ATOM 715 N N . HIS A 1 88 ? -0.471 -6.698 -17.815 1.00 67.50 88 HIS A N 1
ATOM 716 C CA . HIS A 1 88 ? -1.026 -5.408 -18.212 1.00 67.50 88 HIS A CA 1
ATOM 717 C C . HIS A 1 88 ? -1.268 -4.542 -16.981 1.00 67.50 88 HIS A C 1
ATOM 719 O O . HIS A 1 88 ? -1.764 -5.022 -15.964 1.00 67.50 88 HIS A O 1
ATOM 725 N N . TRP A 1 89 ? -0.928 -3.264 -17.096 1.00 73.62 89 TRP A N 1
ATOM 726 C CA . TRP A 1 89 ? -1.316 -2.274 -16.108 1.00 73.62 89 TRP A CA 1
ATOM 727 C C . TRP A 1 89 ? -2.823 -2.057 -16.184 1.00 73.62 89 TRP A C 1
ATOM 729 O O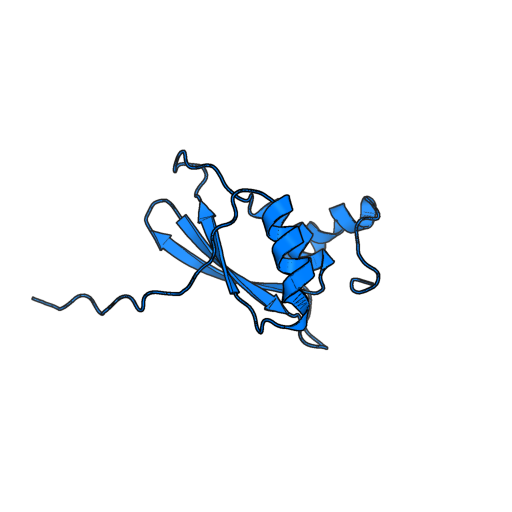 . TRP A 1 89 ? -3.383 -1.960 -17.283 1.00 73.62 89 TRP A O 1
ATOM 739 N N . SER A 1 90 ? -3.489 -1.976 -15.035 1.00 72.50 90 SER A N 1
ATOM 740 C CA . SER A 1 90 ? -4.872 -1.526 -15.031 1.00 72.50 90 SER A CA 1
ATOM 741 C C . SER A 1 90 ? -4.927 -0.035 -15.376 1.00 72.50 90 SER A C 1
ATOM 743 O O . SER A 1 90 ? -3.946 0.700 -15.242 1.00 72.50 90 SER A O 1
ATOM 745 N N . ARG A 1 91 ? -6.095 0.450 -15.811 1.00 76.81 91 ARG A N 1
ATOM 746 C CA . ARG A 1 91 ? -6.283 1.888 -16.059 1.00 76.81 91 ARG A CA 1
ATOM 747 C C . ARG A 1 91 ? -5.984 2.717 -14.806 1.00 76.81 91 ARG A C 1
ATOM 749 O O . ARG A 1 91 ? -5.438 3.805 -14.915 1.00 76.81 91 ARG A O 1
ATOM 756 N N . VAL A 1 92 ? -6.306 2.168 -13.636 1.00 76.31 92 VAL A N 1
ATOM 757 C CA . VAL A 1 92 ? -6.058 2.799 -12.338 1.00 76.31 92 VAL A CA 1
ATOM 758 C C . VAL A 1 92 ? -4.559 2.894 -12.057 1.00 76.31 92 VAL A C 1
ATOM 760 O O . VAL A 1 92 ? -4.100 3.959 -11.662 1.00 76.31 92 VAL A O 1
ATOM 763 N N . ASP A 1 93 ? -3.785 1.844 -12.336 1.00 76.44 93 ASP A N 1
ATOM 764 C CA . ASP A 1 93 ? -2.325 1.868 -12.153 1.00 76.44 93 ASP A CA 1
ATOM 765 C C . ASP A 1 93 ? -1.666 2.902 -13.062 1.00 76.44 93 ASP A C 1
ATOM 767 O O . ASP A 1 93 ? -0.794 3.648 -12.625 1.00 76.44 93 ASP A O 1
ATOM 771 N N . LEU A 1 94 ? -2.128 3.001 -14.313 1.00 76.06 94 LEU A N 1
ATOM 772 C CA . LEU A 1 94 ? -1.662 4.023 -15.254 1.00 76.06 94 LEU A CA 1
ATOM 773 C C . LEU A 1 94 ? -1.990 5.433 -14.746 1.00 76.06 94 LEU A C 1
ATOM 775 O O . LEU A 1 94 ? -1.135 6.316 -14.766 1.00 76.06 94 LEU A O 1
ATOM 779 N N . GLU A 1 95 ? -3.212 5.649 -14.248 1.00 80.56 95 GLU A N 1
ATOM 780 C CA . GLU A 1 95 ? -3.622 6.925 -13.651 1.00 80.56 95 GLU A CA 1
ATOM 781 C C . GLU A 1 95 ? -2.776 7.280 -12.417 1.00 80.56 95 GLU A C 1
ATOM 783 O O . GLU A 1 95 ? -2.433 8.448 -12.222 1.00 80.56 95 GLU A O 1
ATOM 788 N N . ILE A 1 96 ? -2.407 6.287 -11.606 1.00 80.19 96 ILE A N 1
ATOM 789 C CA . ILE A 1 96 ? -1.593 6.478 -10.405 1.00 80.19 96 ILE A CA 1
ATOM 790 C C . ILE A 1 96 ? -0.136 6.751 -10.768 1.00 80.19 96 ILE A C 1
ATOM 792 O O . ILE A 1 96 ? 0.423 7.706 -10.233 1.00 80.19 96 ILE A O 1
ATOM 796 N N . ALA A 1 97 ? 0.469 5.998 -11.692 1.00 74.56 97 ALA A N 1
ATOM 797 C CA . ALA A 1 97 ? 1.864 6.226 -12.063 1.00 74.56 97 ALA A CA 1
ATOM 798 C C . ALA A 1 97 ? 2.094 7.505 -12.853 1.00 74.56 97 ALA A C 1
ATOM 800 O O . ALA A 1 97 ? 3.215 8.005 -12.839 1.00 74.56 97 ALA A O 1
ATOM 801 N N . ASN A 1 98 ? 1.069 8.088 -13.481 1.00 75.44 98 ASN A N 1
ATOM 802 C CA . ASN A 1 98 ? 1.219 9.385 -14.139 1.00 75.44 98 ASN A CA 1
ATOM 803 C C . ASN A 1 98 ? 1.866 10.426 -13.216 1.00 75.44 98 ASN A C 1
ATOM 805 O O . ASN A 1 98 ? 2.657 11.242 -13.677 1.00 75.44 98 ASN A O 1
ATOM 809 N N . ARG A 1 99 ? 1.581 10.403 -11.909 1.00 74.88 99 ARG A N 1
ATOM 810 C CA . ARG A 1 99 ? 2.204 11.332 -10.962 1.00 74.88 99 ARG A CA 1
ATOM 811 C C . ARG A 1 99 ? 3.702 11.065 -10.742 1.00 74.88 99 ARG A C 1
ATOM 813 O O . ARG A 1 99 ? 4.472 11.975 -11.035 1.00 74.88 99 ARG A O 1
ATOM 820 N N . PRO A 1 100 ? 4.161 9.885 -10.281 1.00 70.06 100 PRO A N 1
ATOM 821 C CA . PRO A 1 100 ? 5.590 9.616 -10.132 1.00 70.06 100 PRO A CA 1
ATOM 822 C C . PRO A 1 100 ? 6.357 9.644 -11.464 1.00 70.06 100 PRO A C 1
ATOM 824 O O . PRO A 1 100 ? 7.522 10.029 -11.450 1.00 70.06 100 PRO A O 1
ATOM 827 N N . ILE A 1 101 ? 5.727 9.324 -12.603 1.00 74.19 101 ILE A N 1
ATOM 828 C CA . ILE A 1 101 ? 6.309 9.519 -13.944 1.00 74.19 101 ILE A CA 1
ATOM 829 C C . ILE A 1 101 ? 6.565 11.011 -14.197 1.00 74.19 101 ILE A C 1
ATOM 831 O O . ILE A 1 101 ? 7.692 11.394 -14.501 1.00 74.19 101 ILE A O 1
ATOM 835 N N . ASN A 1 102 ? 5.551 11.865 -14.012 1.00 73.19 102 ASN A N 1
ATOM 836 C CA . ASN A 1 102 ? 5.692 13.315 -14.190 1.00 73.19 102 ASN A CA 1
ATOM 837 C C . ASN A 1 102 ? 6.675 13.946 -13.188 1.00 73.19 102 ASN A C 1
ATOM 839 O O . ASN A 1 102 ? 7.329 14.934 -13.507 1.00 73.19 102 ASN A O 1
ATOM 843 N N . GLU A 1 103 ? 6.789 13.386 -11.983 1.00 76.19 103 GLU A N 1
ATOM 844 C CA . GLU A 1 103 ? 7.733 13.832 -10.951 1.00 76.19 103 GLU A CA 1
ATOM 845 C C . GLU A 1 103 ? 9.147 13.234 -11.118 1.00 76.19 103 GLU A C 1
ATOM 847 O O . GLU A 1 103 ? 10.030 13.549 -10.321 1.00 76.19 103 GLU A O 1
ATOM 852 N N . GLY A 1 104 ? 9.387 12.376 -12.122 1.00 70.12 104 GLY A N 1
ATOM 853 C CA . GLY A 1 104 ? 10.691 11.743 -12.366 1.00 70.12 104 GLY A CA 1
ATOM 854 C C . GLY A 1 104 ? 11.140 10.779 -11.259 1.00 70.12 104 GLY A C 1
ATOM 855 O O . GLY A 1 104 ? 12.333 10.583 -11.052 1.00 70.12 104 GLY A O 1
ATOM 856 N N . ARG A 1 105 ? 10.191 10.208 -10.509 1.00 69.94 105 ARG A N 1
ATOM 857 C CA . ARG A 1 105 ? 10.429 9.319 -9.356 1.00 69.94 105 ARG A CA 1
ATOM 858 C C . ARG A 1 105 ? 10.333 7.830 -9.691 1.00 69.94 105 ARG A C 1
ATOM 860 O O . ARG A 1 105 ? 10.437 7.001 -8.792 1.00 69.94 105 ARG A O 1
ATOM 867 N N . MET A 1 106 ? 10.119 7.490 -10.959 1.00 67.31 106 MET A N 1
ATOM 868 C CA . MET A 1 106 ? 10.182 6.107 -11.432 1.00 67.31 106 MET A CA 1
ATOM 869 C C . MET A 1 106 ? 11.618 5.585 -11.322 1.00 67.31 106 MET A C 1
ATOM 871 O O . MET A 1 106 ? 12.565 6.302 -11.642 1.00 67.31 106 MET A O 1
ATOM 875 N N . THR A 1 107 ? 11.790 4.345 -10.867 1.00 59.88 107 THR A N 1
ATOM 876 C CA . THR A 1 107 ? 13.097 3.674 -10.934 1.00 59.88 107 THR A CA 1
ATOM 877 C C . THR A 1 107 ? 13.351 3.166 -12.358 1.00 59.88 107 THR A C 1
ATOM 879 O O . THR A 1 107 ? 12.408 3.040 -13.140 1.00 59.88 107 THR A O 1
ATOM 882 N N . GLU A 1 108 ? 14.606 2.847 -12.704 1.00 52.88 108 GLU A N 1
ATOM 883 C CA . GLU A 1 108 ? 14.978 2.301 -14.029 1.00 52.88 108 GLU A CA 1
ATOM 884 C C . GLU A 1 108 ? 14.213 1.024 -14.408 1.00 52.88 108 GLU A C 1
ATOM 886 O O . GLU A 1 108 ? 14.108 0.701 -15.585 1.00 52.88 108 GLU A O 1
ATOM 891 N N . ALA A 1 109 ? 13.651 0.319 -13.426 1.00 49.78 109 ALA A N 1
ATOM 892 C CA . ALA A 1 109 ? 12.863 -0.884 -13.639 1.00 49.78 109 ALA A CA 1
ATOM 893 C C . ALA A 1 109 ? 11.416 -0.578 -14.097 1.00 49.78 109 ALA A C 1
ATOM 895 O O . ALA A 1 109 ? 10.745 -1.430 -14.655 1.00 49.78 109 ALA A O 1
ATOM 896 N N . GLY A 1 110 ? 10.911 0.644 -13.905 1.00 49.03 110 GLY A N 1
ATOM 897 C CA . GLY A 1 110 ? 9.534 1.015 -14.250 1.00 49.03 110 GLY A CA 1
ATOM 898 C C . GLY A 1 110 ? 9.314 1.541 -15.675 1.00 49.03 110 GLY A C 1
ATOM 899 O O . GLY A 1 110 ? 8.223 2.051 -15.939 1.00 49.03 110 GLY A O 1
ATOM 900 N N . ASN A 1 111 ? 10.318 1.478 -16.556 1.00 41.91 111 ASN A N 1
ATOM 901 C CA . ASN A 1 111 ? 10.311 2.119 -17.879 1.00 41.91 111 ASN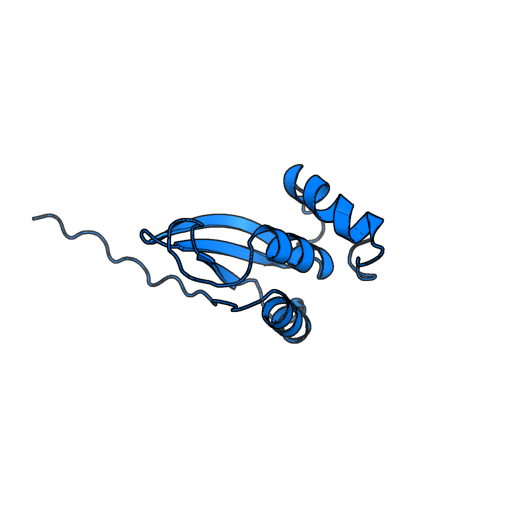 A CA 1
ATOM 902 C C . ASN A 1 111 ? 10.347 1.109 -19.035 1.00 41.91 111 ASN A C 1
ATOM 904 O O . ASN A 1 111 ? 11.122 0.133 -18.945 1.00 41.91 111 ASN A O 1
#